Protein AF-A0A519H1L6-F1 (afdb_monomer_lite)

pLDDT: mean 90.18, std 14.16, range [40.38, 98.5]

Secondary structure (DSSP, 8-state):
----------------PPPPHHHHHHHHHHHHHHHHHHH-HHHHHHTT-GGGTT-----SSHHHHHHHHHHHHHHHHHHTTS-GGGS-HHHHHHHHHHHT-

Structure (mmCIF, N/CA/C/O backbone):
data_AF-A0A519H1L6-F1
#
_entry.id   AF-A0A519H1L6-F1
#
loop_
_atom_site.group_PDB
_atom_site.id
_atom_site.type_symbol
_atom_site.label_atom_id
_atom_site.label_alt_id
_atom_site.label_comp_id
_atom_site.label_asym_id
_atom_site.label_entity_id
_atom_site.label_seq_id
_atom_site.pdbx_PDB_ins_code
_atom_site.Cartn_x
_atom_site.Cartn_y
_atom_site.Cartn_z
_atom_site.occupancy
_atom_site.B_iso_or_equiv
_atom_site.auth_seq_id
_atom_site.auth_comp_id
_atom_site.auth_asym_id
_atom_site.auth_atom_id
_atom_site.pdbx_PDB_model_num
ATOM 1 N N . MET A 1 1 ? 33.533 -37.893 43.898 1.00 40.38 1 MET A N 1
ATOM 2 C CA . MET A 1 1 ? 33.715 -37.623 42.453 1.00 40.38 1 MET A CA 1
ATOM 3 C C . MET A 1 1 ? 32.320 -37.570 41.850 1.00 40.38 1 MET A C 1
ATOM 5 O O . MET A 1 1 ? 31.631 -38.571 41.866 1.00 40.38 1 MET A O 1
ATOM 9 N N . ARG A 1 2 ? 31.752 -36.364 41.793 1.00 45.59 2 ARG A N 1
ATOM 10 C CA . ARG A 1 2 ? 31.635 -35.543 40.576 1.00 45.59 2 ARG A CA 1
ATOM 11 C C . ARG A 1 2 ? 30.550 -36.059 39.615 1.00 45.59 2 ARG A C 1
ATOM 13 O O . ARG A 1 2 ? 30.796 -36.995 38.876 1.00 45.59 2 ARG A O 1
ATOM 20 N N . LEU A 1 3 ? 29.444 -35.303 39.627 1.00 47.66 3 LEU A N 1
ATOM 21 C CA . LEU A 1 3 ? 28.599 -34.901 38.495 1.00 47.66 3 LEU A CA 1
ATOM 22 C C . LEU A 1 3 ? 27.808 -35.992 37.756 1.00 47.66 3 LEU A C 1
ATOM 24 O O . LEU A 1 3 ? 28.377 -36.824 37.071 1.00 47.66 3 LEU A O 1
ATOM 28 N N . LEU A 1 4 ? 26.484 -35.836 37.725 1.00 48.47 4 LEU A N 1
ATOM 29 C CA . LEU A 1 4 ? 25.860 -35.154 36.588 1.00 48.47 4 LEU A CA 1
ATOM 30 C C . LEU A 1 4 ? 24.464 -34.655 36.996 1.00 48.47 4 LEU A C 1
ATOM 32 O O . LEU A 1 4 ? 23.545 -35.433 37.228 1.00 48.47 4 LEU A O 1
ATOM 36 N N . ALA A 1 5 ? 24.331 -33.335 37.119 1.00 54.12 5 ALA A N 1
ATOM 37 C CA . ALA A 1 5 ? 23.044 -32.672 37.248 1.00 54.12 5 ALA A CA 1
ATOM 38 C C . ALA A 1 5 ? 22.373 -32.670 35.869 1.00 54.12 5 ALA A C 1
ATOM 40 O O . ALA A 1 5 ? 22.905 -32.094 34.922 1.00 54.12 5 ALA A O 1
ATOM 41 N N . LEU A 1 6 ? 21.224 -33.333 35.754 1.00 53.06 6 LEU A N 1
ATOM 42 C CA . LEU A 1 6 ? 20.394 -33.297 34.557 1.00 53.06 6 LEU A CA 1
ATOM 43 C C . LEU A 1 6 ? 19.542 -32.018 34.616 1.00 53.06 6 LEU A C 1
ATOM 45 O O . LEU A 1 6 ? 18.451 -32.004 35.179 1.00 53.06 6 LEU A O 1
ATOM 49 N N . THR A 1 7 ? 20.064 -30.904 34.104 1.00 58.88 7 THR A N 1
ATOM 50 C CA . THR A 1 7 ? 19.290 -29.667 33.947 1.00 58.88 7 THR A CA 1
ATOM 51 C C . THR A 1 7 ? 18.308 -29.827 32.792 1.00 58.88 7 THR A C 1
ATOM 53 O O . THR A 1 7 ? 18.689 -29.770 31.625 1.00 58.88 7 THR A O 1
ATOM 56 N N . PHE A 1 8 ? 17.037 -30.031 33.128 1.00 57.44 8 PHE A N 1
ATOM 57 C CA . PHE A 1 8 ? 15.916 -29.961 32.197 1.00 57.44 8 PHE A CA 1
ATOM 58 C C . PHE A 1 8 ? 15.697 -28.491 31.809 1.00 57.44 8 PHE A C 1
ATOM 60 O O . PHE A 1 8 ? 15.114 -27.716 32.566 1.00 57.44 8 PHE A O 1
ATOM 67 N N . ALA A 1 9 ? 16.231 -28.075 30.660 1.00 59.75 9 ALA A N 1
ATOM 68 C CA . ALA A 1 9 ? 15.972 -26.753 30.105 1.00 59.75 9 ALA A CA 1
ATOM 69 C C . ALA A 1 9 ? 14.530 -26.710 29.575 1.00 59.75 9 ALA A C 1
ATOM 71 O O . ALA A 1 9 ? 14.241 -27.157 28.467 1.00 59.75 9 ALA A O 1
ATOM 72 N N . LEU A 1 10 ? 13.612 -26.197 30.395 1.00 59.25 10 LEU A N 1
ATOM 73 C CA . LEU A 1 10 ? 12.236 -25.923 30.001 1.00 59.25 10 LEU A CA 1
ATOM 74 C C . LEU A 1 10 ? 12.232 -24.690 29.081 1.00 59.25 10 LEU A C 1
ATOM 76 O O . LEU A 1 10 ? 12.272 -23.553 29.548 1.00 59.25 10 LEU A O 1
ATOM 80 N N . ALA A 1 11 ? 12.222 -24.909 27.766 1.00 67.69 11 ALA A N 1
ATOM 81 C CA . ALA A 1 11 ? 11.977 -23.843 26.803 1.00 67.69 11 ALA A CA 1
ATOM 82 C C . ALA A 1 11 ? 10.517 -23.378 26.948 1.00 67.69 11 ALA A C 1
ATOM 84 O O . ALA A 1 11 ? 9.590 -24.038 26.482 1.00 67.69 11 ALA A O 1
ATOM 85 N N . LEU A 1 12 ? 10.305 -22.256 27.639 1.00 67.12 12 LEU A N 1
ATOM 86 C CA . LEU A 1 12 ? 9.013 -21.577 27.702 1.00 67.12 12 LEU A CA 1
ATOM 87 C C . LEU A 1 12 ? 8.683 -21.034 26.306 1.00 67.12 12 LEU A C 1
ATOM 89 O O . LEU A 1 12 ? 9.179 -19.982 25.906 1.00 67.12 12 LEU A O 1
ATOM 93 N N . ALA A 1 13 ? 7.857 -21.759 25.553 1.00 72.38 13 ALA A N 1
ATOM 94 C CA . ALA A 1 13 ? 7.236 -21.227 24.349 1.00 72.38 13 ALA A CA 1
ATOM 95 C C . ALA A 1 13 ? 6.261 -20.118 24.771 1.00 72.38 13 ALA A C 1
ATOM 97 O O . ALA A 1 13 ? 5.183 -20.393 25.299 1.00 72.38 13 ALA A O 1
ATOM 98 N N . LEU A 1 14 ? 6.661 -18.859 24.593 1.00 75.00 14 LEU A N 1
ATOM 99 C CA . LEU A 1 14 ? 5.761 -17.730 24.800 1.00 75.00 14 LEU A CA 1
ATOM 100 C C . LEU A 1 14 ? 4.633 -17.807 23.759 1.00 75.00 14 LEU A C 1
ATOM 102 O O . LEU A 1 14 ? 4.920 -18.033 22.579 1.00 75.00 14 LEU A O 1
ATOM 106 N N . PRO A 1 15 ? 3.362 -17.631 24.156 1.00 73.38 15 PRO A N 1
ATOM 107 C CA . PRO A 1 15 ? 2.269 -17.605 23.198 1.00 73.38 15 PRO A CA 1
ATOM 108 C C . PRO A 1 15 ? 2.471 -16.419 22.251 1.00 73.38 15 PRO A C 1
ATOM 110 O O . PRO A 1 15 ? 2.563 -15.272 22.693 1.00 73.38 15 PRO A O 1
ATOM 113 N N . VAL A 1 16 ? 2.547 -16.682 20.944 1.00 79.81 16 VAL A N 1
ATOM 114 C CA . VAL A 1 16 ? 2.526 -15.608 19.949 1.00 79.81 16 VAL A CA 1
ATOM 115 C C . VAL A 1 16 ? 1.100 -15.067 19.895 1.00 79.81 16 VAL A C 1
ATOM 117 O O . VAL A 1 16 ? 0.163 -15.763 19.503 1.00 79.81 16 VAL A O 1
ATOM 120 N N . GLN A 1 17 ? 0.906 -13.840 20.370 1.00 83.06 17 GLN A N 1
ATOM 121 C CA . GLN A 1 17 ? -0.396 -13.196 20.278 1.00 83.06 17 GLN A CA 1
ATOM 122 C C . GLN A 1 17 ? -0.686 -12.902 18.804 1.00 83.06 17 GLN A C 1
ATOM 124 O O . GLN A 1 17 ? 0.124 -12.281 18.115 1.00 83.06 17 GLN A O 1
ATOM 129 N N . ALA A 1 18 ? -1.844 -13.348 18.314 1.00 87.81 18 ALA A N 1
ATOM 130 C CA . ALA A 1 18 ? -2.282 -13.010 16.966 1.00 87.81 18 ALA A CA 1
ATOM 131 C C . ALA A 1 18 ? -2.438 -11.487 16.831 1.00 87.81 18 ALA A C 1
ATOM 133 O O . ALA A 1 18 ? -2.983 -10.840 17.731 1.00 87.81 18 ALA A O 1
ATOM 134 N N . ALA A 1 19 ? -1.980 -10.937 15.704 1.00 94.06 19 ALA A N 1
ATOM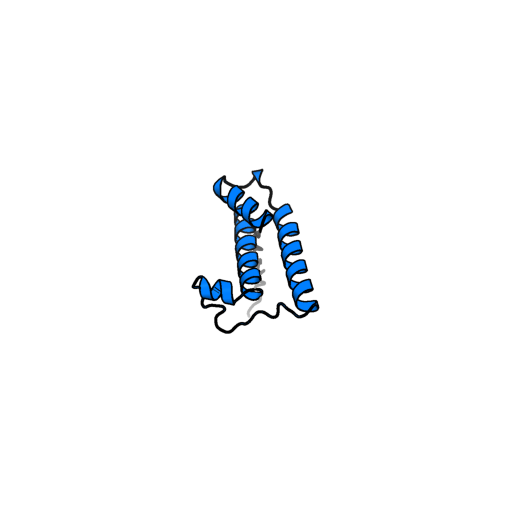 135 C CA . ALA A 1 19 ? -2.079 -9.511 15.413 1.00 94.06 19 ALA A CA 1
ATOM 136 C C . ALA A 1 19 ? -3.543 -9.045 15.397 1.00 94.06 19 ALA A C 1
ATOM 138 O O . ALA A 1 19 ? -4.424 -9.708 14.835 1.00 94.06 19 ALA A O 1
ATOM 139 N N . THR A 1 20 ? -3.801 -7.880 15.988 1.00 96.88 20 THR A N 1
ATOM 140 C CA . THR A 1 20 ? -5.134 -7.267 15.974 1.00 96.88 20 THR A CA 1
ATOM 141 C C . THR A 1 20 ? -5.531 -6.862 14.547 1.00 96.88 20 THR A C 1
ATOM 143 O O . THR A 1 20 ? -4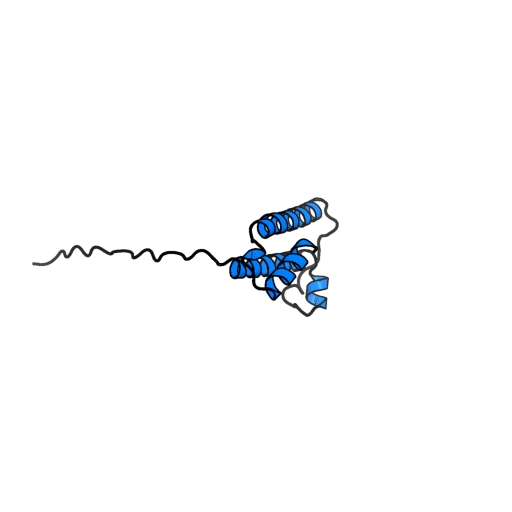.663 -6.682 13.688 1.00 96.88 20 THR A O 1
ATOM 146 N N . PRO A 1 21 ? -6.831 -6.686 14.247 1.00 97.31 21 PRO A N 1
ATOM 147 C CA . PRO A 1 21 ? -7.269 -6.151 12.956 1.00 97.31 21 PRO A CA 1
ATOM 148 C C . PRO A 1 21 ? -6.580 -4.832 12.577 1.00 97.31 21 PRO A C 1
ATOM 150 O O . PRO A 1 21 ? -6.154 -4.694 11.435 1.00 97.31 21 PRO A O 1
ATOM 153 N N . SER A 1 22 ? -6.385 -3.924 13.538 1.00 97.81 22 SER A N 1
ATOM 154 C CA . SER A 1 22 ? -5.665 -2.659 13.343 1.00 97.81 22 SER A CA 1
ATOM 155 C C . SER A 1 22 ? -4.200 -2.865 12.962 1.00 97.81 22 SER A C 1
ATOM 157 O O . SER A 1 22 ? -3.718 -2.257 12.012 1.00 97.81 22 SER A O 1
ATOM 159 N N . GLN A 1 23 ? -3.494 -3.771 13.648 1.00 97.75 23 GLN A N 1
ATOM 160 C CA . GLN A 1 23 ? -2.104 -4.103 13.312 1.00 97.75 23 GLN A CA 1
ATOM 161 C C . GLN A 1 23 ? -1.994 -4.726 11.918 1.00 97.75 23 GLN A C 1
ATOM 163 O O . GLN A 1 23 ? -1.091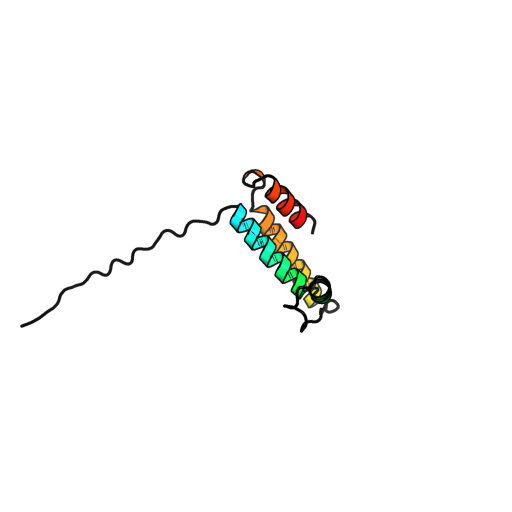 -4.378 11.163 1.00 97.75 23 GLN A O 1
ATOM 168 N N . ARG A 1 24 ? -2.933 -5.610 11.556 1.00 97.94 24 ARG A N 1
ATOM 169 C CA . ARG A 1 24 ? -2.979 -6.213 10.216 1.00 97.94 24 ARG A CA 1
ATOM 170 C C . ARG A 1 24 ? -3.270 -5.178 9.132 1.00 97.94 24 ARG A C 1
ATOM 172 O O . ARG A 1 24 ? -2.632 -5.219 8.088 1.00 97.94 24 ARG A O 1
ATOM 179 N N . LEU A 1 25 ? -4.191 -4.242 9.372 1.00 98.44 25 LEU A N 1
ATOM 180 C CA . LEU A 1 25 ? -4.472 -3.157 8.429 1.00 98.44 25 LEU A CA 1
ATOM 181 C C . LEU A 1 25 ? -3.259 -2.239 8.247 1.00 98.44 25 LEU A C 1
ATOM 183 O O . LEU A 1 25 ? -2.938 -1.886 7.117 1.00 98.44 25 LEU A O 1
ATOM 187 N N . ALA A 1 26 ? -2.592 -1.866 9.342 1.00 98.19 26 ALA A N 1
ATOM 188 C CA . ALA A 1 26 ? -1.410 -1.015 9.298 1.00 98.19 26 ALA A CA 1
ATOM 189 C C . ALA A 1 26 ? -0.267 -1.678 8.514 1.00 98.19 26 ALA A C 1
ATOM 191 O O . ALA A 1 26 ? 0.280 -1.061 7.604 1.00 98.19 26 ALA A O 1
ATOM 192 N N . ASP A 1 27 ? 0.035 -2.949 8.801 1.00 98.25 27 ASP A N 1
ATOM 193 C CA . ASP A 1 27 ? 1.029 -3.722 8.047 1.00 98.25 27 ASP A CA 1
ATOM 194 C C . ASP A 1 27 ? 0.675 -3.808 6.555 1.00 98.25 27 ASP A C 1
ATOM 196 O O . ASP A 1 27 ? 1.518 -3.560 5.689 1.00 98.25 27 ASP A O 1
ATOM 200 N N . LEU A 1 28 ? -0.592 -4.099 6.246 1.00 98.25 28 LEU A N 1
ATOM 201 C CA . LEU A 1 28 ? -1.078 -4.178 4.875 1.00 98.25 28 LEU A CA 1
ATOM 202 C C . LEU A 1 28 ? -0.919 -2.843 4.137 1.00 98.25 28 LEU A C 1
ATOM 204 O O . LEU A 1 28 ? -0.447 -2.833 3.002 1.00 98.25 28 LEU A O 1
ATOM 208 N N . ALA A 1 29 ? -1.264 -1.725 4.780 1.00 98.12 29 ALA A N 1
ATOM 209 C CA . ALA A 1 29 ? -1.105 -0.384 4.225 1.00 98.12 29 ALA A CA 1
ATOM 210 C C . ALA A 1 29 ? 0.370 -0.059 3.945 1.00 98.12 29 ALA A C 1
ATOM 212 O O . ALA A 1 29 ? 0.698 0.439 2.869 1.00 98.12 29 ALA A O 1
ATOM 213 N N . THR A 1 30 ? 1.268 -0.393 4.877 1.00 98.06 30 THR A N 1
ATOM 214 C CA . THR A 1 30 ? 2.715 -0.205 4.710 1.00 98.06 30 THR A CA 1
ATOM 215 C C . THR A 1 30 ? 3.253 -1.019 3.537 1.00 98.06 30 THR A C 1
ATOM 217 O O . THR A 1 30 ? 3.936 -0.470 2.673 1.00 98.06 30 THR A O 1
ATOM 220 N N . ARG A 1 31 ? 2.916 -2.313 3.450 1.00 98.31 31 ARG A N 1
ATOM 221 C CA . ARG A 1 31 ? 3.360 -3.168 2.337 1.00 98.31 31 ARG A CA 1
ATOM 222 C C . ARG A 1 31 ? 2.764 -2.745 1.001 1.00 98.31 31 ARG A C 1
ATOM 224 O O . ARG A 1 31 ? 3.454 -2.823 -0.015 1.00 98.31 31 ARG A O 1
ATOM 231 N N . TYR A 1 32 ? 1.507 -2.308 0.996 1.00 98.06 32 TYR A N 1
ATOM 232 C CA . TYR A 1 32 ? 0.862 -1.759 -0.191 1.00 98.06 32 TYR A CA 1
ATOM 233 C C . TYR A 1 32 ? 1.608 -0.522 -0.693 1.00 98.06 32 TYR A C 1
ATOM 235 O O . TYR A 1 32 ? 1.975 -0.477 -1.867 1.00 98.06 32 TYR A O 1
ATOM 243 N N . TYR A 1 33 ? 1.882 0.436 0.197 1.00 96.94 33 TYR A N 1
ATOM 244 C CA . TYR A 1 33 ? 2.608 1.657 -0.139 1.00 96.94 33 TYR A CA 1
ATOM 245 C C . TYR A 1 33 ? 4.007 1.345 -0.678 1.00 96.94 33 TYR A C 1
ATOM 247 O O . TYR A 1 33 ? 4.340 1.757 -1.783 1.00 96.94 33 TYR A O 1
ATOM 255 N N . ASP A 1 34 ? 4.795 0.526 0.024 1.00 97.38 34 ASP A N 1
ATOM 256 C CA . ASP A 1 34 ? 6.135 0.154 -0.441 1.00 97.38 34 ASP A CA 1
ATOM 257 C C . ASP A 1 34 ? 6.095 -0.562 -1.805 1.00 97.38 34 ASP A C 1
ATOM 259 O O . ASP A 1 34 ? 6.950 -0.327 -2.661 1.00 97.38 34 ASP A O 1
ATOM 263 N N . ALA A 1 35 ? 5.101 -1.424 -2.050 1.00 96.56 35 ALA A N 1
ATOM 264 C CA . ALA A 1 35 ? 4.928 -2.059 -3.353 1.00 96.56 35 ALA A CA 1
ATOM 265 C C . ALA A 1 35 ? 4.548 -1.042 -4.439 1.00 96.56 35 ALA A C 1
ATOM 267 O O . ALA A 1 35 ? 5.114 -1.081 -5.532 1.00 96.56 35 ALA A O 1
ATOM 268 N N . GLN A 1 36 ? 3.616 -0.129 -4.152 1.00 96.12 36 GLN A N 1
ATOM 269 C CA . GLN A 1 36 ? 3.216 0.940 -5.064 1.00 96.12 36 GLN A CA 1
ATOM 270 C C . GLN A 1 36 ? 4.415 1.818 -5.434 1.00 96.12 36 GLN A C 1
ATOM 272 O O . GLN A 1 36 ? 4.663 1.996 -6.624 1.00 96.12 36 GLN A O 1
ATOM 277 N N . SER A 1 37 ? 5.206 2.256 -4.455 1.00 97.06 37 SER A N 1
ATOM 278 C CA . SER A 1 37 ? 6.409 3.063 -4.671 1.00 97.06 37 SER A CA 1
ATOM 279 C C . SER A 1 37 ? 7.466 2.342 -5.509 1.00 97.06 37 SER A C 1
ATOM 281 O O . SER A 1 37 ? 8.146 2.964 -6.310 1.00 97.06 37 SER A O 1
ATOM 283 N N . ARG A 1 38 ? 7.576 1.009 -5.431 1.00 95.56 38 ARG A N 1
ATOM 284 C CA . ARG A 1 38 ? 8.461 0.242 -6.335 1.00 95.56 38 ARG A CA 1
ATOM 285 C C . ARG A 1 38 ? 7.926 0.129 -7.759 1.00 95.56 38 ARG A C 1
ATOM 287 O O . ARG A 1 38 ? 8.707 -0.028 -8.695 1.00 95.56 38 ARG A O 1
ATOM 294 N N . PHE A 1 39 ? 6.607 0.151 -7.939 1.00 95.44 39 PHE A N 1
ATOM 295 C CA . PHE A 1 39 ? 5.996 0.185 -9.269 1.00 95.44 39 PHE A CA 1
ATOM 296 C C . PHE A 1 39 ? 5.984 1.590 -9.876 1.00 95.44 39 PHE A C 1
ATOM 298 O O . PHE A 1 39 ? 5.910 1.705 -11.101 1.00 95.44 39 PHE A O 1
ATOM 305 N N . ASP A 1 40 ? 6.046 2.624 -9.039 1.00 95.12 40 ASP A N 1
ATOM 306 C CA . ASP A 1 40 ? 6.021 4.032 -9.422 1.00 95.12 40 ASP A CA 1
ATOM 307 C C . ASP A 1 40 ? 6.970 4.889 -8.549 1.00 95.12 40 ASP A C 1
ATOM 309 O O . ASP A 1 40 ? 6.527 5.701 -7.730 1.00 95.12 40 ASP A O 1
ATOM 313 N N . PRO A 1 41 ? 8.295 4.700 -8.695 1.00 96.81 41 PRO A N 1
ATOM 314 C CA . PRO A 1 41 ? 9.294 5.347 -7.846 1.00 96.81 41 PRO A CA 1
ATOM 315 C C . PRO A 1 41 ? 9.357 6.861 -8.053 1.00 96.81 41 PRO A C 1
ATOM 317 O O . PRO A 1 41 ? 9.624 7.588 -7.103 1.00 96.81 41 PRO A O 1
ATOM 320 N N . LEU A 1 42 ? 9.033 7.363 -9.251 1.00 96.06 42 LEU A N 1
ATOM 321 C CA . LEU A 1 42 ? 9.031 8.805 -9.515 1.00 96.06 42 LEU A CA 1
ATOM 322 C C . LEU A 1 42 ? 7.946 9.534 -8.712 1.00 96.06 42 LEU A C 1
ATOM 324 O O . LEU A 1 42 ? 8.188 10.642 -8.236 1.00 96.06 42 LEU A O 1
ATOM 328 N N . THR A 1 43 ? 6.779 8.913 -8.519 1.00 95.88 43 THR A N 1
ATOM 329 C CA . THR A 1 43 ? 5.731 9.457 -7.642 1.00 95.88 43 THR A CA 1
ATOM 330 C C . THR A 1 43 ? 6.182 9.473 -6.176 1.00 95.88 43 THR A C 1
ATOM 332 O O . THR A 1 43 ? 5.929 10.454 -5.473 1.00 95.88 43 THR A O 1
ATOM 335 N N . ALA A 1 44 ? 6.897 8.438 -5.718 1.00 97.25 44 ALA A N 1
ATOM 336 C CA . ALA A 1 44 ? 7.447 8.379 -4.360 1.00 97.25 44 ALA A CA 1
ATOM 337 C C . ALA A 1 44 ? 8.512 9.468 -4.125 1.00 97.25 44 ALA A C 1
ATOM 339 O O . ALA A 1 44 ? 8.373 10.264 -3.194 1.00 97.25 44 ALA A O 1
ATOM 340 N N . THR A 1 45 ? 9.498 9.588 -5.021 1.00 96.75 45 THR A N 1
ATOM 341 C CA . THR A 1 45 ? 10.507 10.662 -5.002 1.00 96.75 45 THR A CA 1
ATOM 342 C C . THR A 1 45 ? 9.854 12.044 -5.065 1.00 96.75 45 THR A C 1
ATOM 344 O O . THR A 1 45 ? 10.180 12.925 -4.273 1.00 96.75 45 THR A O 1
ATOM 347 N N . GLY A 1 46 ? 8.872 12.239 -5.952 1.00 96.81 46 GLY A N 1
ATOM 348 C CA . GLY A 1 46 ? 8.129 13.498 -6.065 1.00 96.81 46 GLY A CA 1
ATOM 349 C C . GLY A 1 46 ? 7.347 13.870 -4.799 1.00 96.81 46 GLY A C 1
ATOM 350 O O . GLY A 1 46 ? 7.118 15.051 -4.545 1.00 96.81 46 GLY A O 1
ATOM 351 N N . SER A 1 47 ? 6.990 12.877 -3.982 1.00 96.12 47 SER A N 1
ATOM 352 C CA . SER A 1 47 ? 6.336 13.055 -2.678 1.00 96.12 47 SER A CA 1
ATOM 353 C C . SER A 1 47 ? 7.330 13.233 -1.518 1.00 96.12 47 SER A C 1
ATOM 355 O O . SER A 1 47 ? 6.905 13.421 -0.379 1.00 96.12 47 SER A O 1
ATOM 357 N N . GLY A 1 48 ? 8.642 13.194 -1.788 1.00 97.25 48 GLY A N 1
ATOM 358 C CA . GLY A 1 48 ? 9.717 13.345 -0.801 1.00 97.25 48 GLY A CA 1
ATOM 359 C C . GLY A 1 48 ? 10.210 12.039 -0.168 1.00 97.25 48 GLY A C 1
ATOM 360 O O . GLY A 1 48 ? 10.953 12.081 0.814 1.00 97.25 48 GLY A O 1
ATOM 361 N N . ASP A 1 49 ? 9.807 10.878 -0.691 1.00 97.56 49 ASP A N 1
ATOM 362 C CA . ASP A 1 49 ? 10.283 9.577 -0.219 1.00 97.56 49 ASP A CA 1
ATOM 363 C C . ASP A 1 49 ? 11.544 9.144 -0.977 1.00 97.56 49 ASP A C 1
ATOM 365 O O . ASP A 1 49 ? 11.503 8.370 -1.936 1.00 97.56 49 ASP A O 1
ATOM 369 N N . ASN A 1 50 ? 12.689 9.628 -0.498 1.00 96.75 50 ASN A N 1
ATOM 370 C CA . ASN A 1 50 ? 13.990 9.427 -1.142 1.00 96.75 50 ASN A CA 1
ATOM 371 C C . ASN A 1 50 ? 14.496 7.969 -1.102 1.00 96.75 50 ASN A C 1
ATOM 373 O O . ASN A 1 50 ? 15.565 7.664 -1.630 1.00 96.75 50 ASN A O 1
ATOM 377 N N . ARG A 1 51 ? 13.753 7.034 -0.483 1.00 97.31 51 ARG A N 1
ATOM 378 C CA . ARG A 1 51 ? 14.093 5.597 -0.478 1.00 97.31 51 ARG A CA 1
ATOM 379 C C . ARG A 1 51 ? 14.059 4.972 -1.882 1.00 97.31 51 ARG A C 1
ATOM 381 O O . ARG A 1 51 ? 14.509 3.837 -2.034 1.00 97.31 51 ARG A O 1
ATOM 388 N N . PHE A 1 52 ? 13.498 5.672 -2.871 1.00 97.56 52 PHE A N 1
ATOM 389 C CA . PHE A 1 52 ? 13.293 5.187 -4.239 1.00 97.56 52 PHE A CA 1
ATOM 390 C C . PHE A 1 52 ? 14.022 6.012 -5.316 1.00 97.56 52 PHE A C 1
ATOM 392 O O . PHE A 1 52 ? 13.833 5.742 -6.499 1.00 97.56 52 PHE A O 1
ATOM 399 N N . ASP A 1 53 ? 14.878 6.970 -4.935 1.00 97.31 53 ASP A N 1
ATOM 400 C CA . ASP A 1 53 ? 15.559 7.895 -5.867 1.00 97.31 53 ASP A CA 1
ATOM 401 C C . ASP A 1 53 ? 16.477 7.199 -6.882 1.00 97.31 53 ASP A C 1
ATOM 403 O O . ASP A 1 53 ? 16.796 7.748 -7.936 1.00 97.31 53 ASP A O 1
ATOM 407 N N . ASP A 1 54 ? 16.910 5.979 -6.571 1.00 96.69 54 ASP A N 1
ATOM 408 C CA . ASP A 1 54 ? 17.769 5.153 -7.413 1.00 96.69 54 ASP A CA 1
ATOM 409 C C . ASP A 1 54 ? 16.991 4.232 -8.372 1.00 96.69 54 ASP A C 1
ATOM 411 O O . ASP A 1 54 ? 17.592 3.420 -9.080 1.00 96.69 54 ASP A O 1
ATOM 415 N N . GLN A 1 55 ? 15.658 4.336 -8.410 1.00 95.44 55 GLN A N 1
ATOM 416 C CA . GLN A 1 55 ? 14.783 3.417 -9.135 1.00 95.44 55 GLN A CA 1
ATOM 417 C C . GLN A 1 55 ? 14.018 4.087 -10.280 1.00 95.44 55 GLN A C 1
ATOM 419 O O . GLN A 1 55 ? 13.594 5.237 -10.220 1.00 95.44 55 GLN A O 1
ATOM 424 N N . LEU A 1 56 ? 13.769 3.302 -11.332 1.00 93.12 56 LEU A N 1
ATOM 425 C CA . LEU A 1 56 ? 12.894 3.660 -12.447 1.00 93.12 56 LEU A CA 1
ATOM 426 C C . LEU A 1 56 ? 11.849 2.566 -12.670 1.00 93.12 56 LEU A C 1
ATOM 428 O O . LEU A 1 56 ? 12.145 1.372 -12.582 1.00 93.12 56 LEU A O 1
ATOM 432 N N . ALA A 1 57 ? 10.621 2.973 -12.997 1.00 89.00 57 ALA A N 1
ATOM 433 C CA . ALA A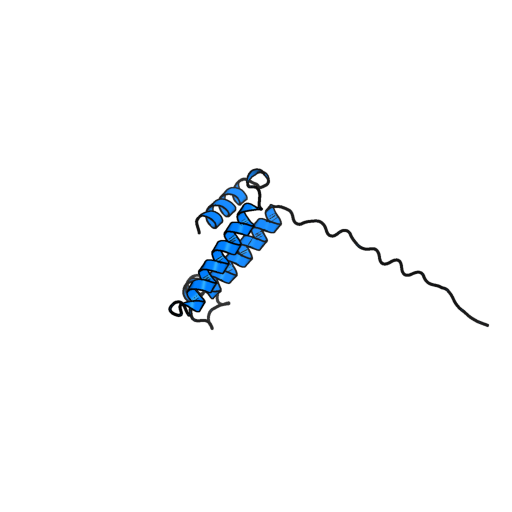 1 57 ? 9.544 2.038 -13.301 1.00 89.00 57 ALA A CA 1
ATOM 434 C C . ALA A 1 57 ? 9.803 1.285 -14.616 1.00 89.00 57 ALA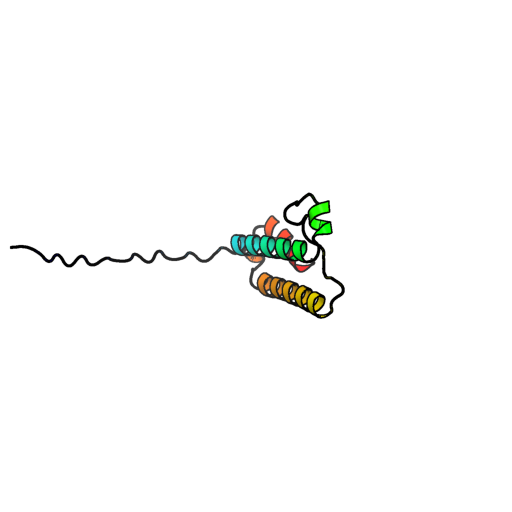 A C 1
ATOM 436 O O . ALA A 1 57 ? 10.026 1.889 -15.665 1.00 89.00 57 ALA A O 1
ATOM 437 N N . LEU A 1 58 ? 9.628 -0.039 -14.600 1.00 86.75 58 LEU A N 1
ATOM 438 C CA . LEU A 1 58 ? 9.550 -0.871 -15.807 1.00 86.75 58 LEU A CA 1
ATOM 439 C C . LEU A 1 58 ? 8.087 -1.158 -16.184 1.00 86.75 58 LEU A C 1
ATOM 441 O O . LEU A 1 58 ? 7.644 -2.301 -16.233 1.00 86.75 58 LEU A O 1
ATOM 445 N N . ALA A 1 59 ? 7.308 -0.110 -16.456 1.00 83.44 59 ALA A N 1
ATOM 446 C CA . ALA A 1 59 ? 5.856 -0.227 -16.649 1.00 83.44 59 ALA A CA 1
ATOM 447 C C . ALA A 1 59 ? 5.419 -0.801 -18.019 1.00 83.44 59 ALA A C 1
ATOM 449 O O . ALA A 1 59 ? 4.267 -1.211 -18.189 1.00 83.44 59 ALA A O 1
ATOM 450 N N . LEU A 1 60 ? 6.311 -0.839 -19.017 1.00 87.38 60 LEU A N 1
ATOM 451 C CA . LEU A 1 60 ? 5.961 -1.226 -20.394 1.00 87.38 60 LEU A CA 1
ATOM 452 C C . LEU A 1 60 ? 6.115 -2.726 -20.683 1.00 87.38 60 LEU A C 1
ATOM 454 O O . LEU A 1 60 ? 5.469 -3.242 -21.599 1.00 87.38 60 LEU A O 1
ATOM 458 N N . ALA A 1 61 ? 6.913 -3.448 -19.896 1.00 93.19 61 ALA A N 1
ATOM 459 C CA . ALA A 1 61 ? 7.080 -4.886 -20.068 1.00 93.19 61 ALA A CA 1
ATOM 460 C C . ALA A 1 61 ? 5.787 -5.628 -19.655 1.00 93.19 61 ALA A C 1
ATOM 462 O O . ALA A 1 61 ? 5.296 -5.420 -18.542 1.00 93.19 61 ALA A O 1
ATOM 463 N N . PRO A 1 62 ? 5.214 -6.511 -20.500 1.00 95.06 62 PRO A N 1
ATOM 464 C CA . PRO A 1 62 ? 3.975 -7.221 -20.167 1.00 95.06 62 PRO A CA 1
ATOM 465 C C . PRO A 1 62 ? 4.046 -8.017 -18.858 1.00 95.06 62 PRO A C 1
ATOM 467 O O . PRO A 1 62 ? 3.092 -8.000 -18.080 1.00 95.06 62 PRO A O 1
ATOM 470 N N . ALA A 1 63 ? 5.185 -8.664 -18.592 1.00 95.38 63 ALA A N 1
ATOM 471 C CA . ALA A 1 63 ? 5.411 -9.417 -17.360 1.00 95.38 63 ALA A CA 1
ATOM 472 C C . ALA A 1 63 ? 5.374 -8.515 -16.113 1.00 95.38 63 ALA A C 1
ATOM 474 O O . ALA A 1 63 ? 4.745 -8.868 -15.117 1.00 95.38 63 ALA A O 1
ATOM 475 N N . GLU A 1 64 ? 5.957 -7.318 -16.189 1.00 94.12 64 GLU A N 1
ATOM 476 C CA . GLU A 1 64 ? 5.951 -6.357 -15.082 1.00 94.12 64 GLU A CA 1
ATOM 477 C C . GLU A 1 64 ? 4.551 -5.802 -14.808 1.00 94.12 64 GLU A C 1
ATOM 479 O O . GLU A 1 64 ? 4.133 -5.716 -13.651 1.00 94.12 64 GLU A O 1
ATOM 484 N N . ARG A 1 65 ? 3.762 -5.522 -15.856 1.00 93.56 65 ARG A N 1
ATOM 485 C CA . ARG A 1 65 ? 2.346 -5.156 -15.679 1.00 93.56 65 ARG A CA 1
ATOM 486 C C . ARG A 1 65 ? 1.552 -6.273 -15.010 1.00 93.56 65 ARG A C 1
ATOM 488 O O . ARG A 1 65 ? 0.772 -6.013 -14.095 1.00 93.56 65 ARG A O 1
ATOM 495 N N . ALA A 1 66 ? 1.755 -7.517 -15.442 1.00 95.88 66 ALA A N 1
ATOM 496 C CA . ALA A 1 66 ? 1.093 -8.669 -14.838 1.00 95.88 66 ALA A CA 1
ATOM 497 C C . ALA A 1 66 ? 1.473 -8.826 -13.356 1.00 95.88 66 ALA A C 1
ATOM 499 O O . ALA A 1 66 ? 0.588 -9.056 -12.529 1.00 95.88 66 ALA A O 1
ATOM 500 N N . ARG A 1 67 ? 2.754 -8.624 -13.012 1.00 95.62 67 ARG A N 1
ATOM 501 C CA . ARG A 1 67 ? 3.259 -8.629 -11.631 1.00 95.62 67 ARG A CA 1
ATOM 502 C C . ARG A 1 67 ? 2.588 -7.556 -10.776 1.00 95.62 67 ARG A C 1
ATOM 504 O O . ARG A 1 67 ? 2.106 -7.876 -9.691 1.00 95.62 67 ARG A O 1
ATOM 511 N N . ARG A 1 68 ? 2.485 -6.319 -11.277 1.00 95.62 68 ARG A N 1
ATOM 512 C CA . ARG A 1 68 ? 1.794 -5.214 -10.590 1.00 95.62 68 ARG A CA 1
ATOM 513 C C . ARG A 1 68 ? 0.338 -5.554 -10.285 1.00 95.62 68 ARG A C 1
ATOM 515 O O . ARG A 1 68 ? -0.085 -5.487 -9.134 1.00 95.62 68 ARG A O 1
ATOM 522 N N . PHE A 1 69 ? -0.417 -5.995 -11.289 1.00 95.50 69 PHE A N 1
ATOM 523 C CA . PHE A 1 69 ? -1.822 -6.352 -11.083 1.00 95.50 69 PHE A CA 1
ATOM 524 C C . PHE A 1 69 ? -2.004 -7.558 -10.157 1.00 95.50 69 PHE A C 1
ATOM 526 O O . PHE A 1 69 ? -2.962 -7.600 -9.387 1.00 95.50 69 PHE A O 1
ATOM 533 N N . ALA A 1 70 ? -1.109 -8.545 -10.221 1.00 97.50 70 ALA A N 1
ATOM 534 C CA . ALA A 1 70 ? -1.140 -9.680 -9.306 1.00 97.50 70 ALA A CA 1
ATOM 535 C C . ALA A 1 70 ? -0.902 -9.241 -7.853 1.00 97.50 70 ALA A C 1
ATOM 537 O O . ALA A 1 70 ? -1.640 -9.682 -6.974 1.00 97.50 70 ALA A O 1
ATOM 538 N N . ALA A 1 71 ? 0.057 -8.339 -7.615 1.00 97.19 71 ALA A N 1
ATOM 539 C CA . ALA A 1 71 ? 0.318 -7.781 -6.291 1.00 97.19 71 ALA A CA 1
ATOM 540 C C . ALA A 1 71 ? -0.911 -7.040 -5.736 1.00 97.19 71 ALA A C 1
ATOM 542 O O . ALA A 1 71 ? -1.363 -7.355 -4.638 1.00 97.19 71 ALA A O 1
ATOM 543 N N . TYR A 1 72 ? -1.517 -6.138 -6.516 1.00 97.06 72 TYR A N 1
ATOM 544 C CA . TYR A 1 72 ? -2.702 -5.383 -6.081 1.00 97.06 72 TYR A CA 1
ATOM 545 C C . TYR A 1 72 ? -3.913 -6.273 -5.796 1.00 97.06 72 TYR A C 1
ATOM 547 O O . TYR A 1 72 ? -4.548 -6.134 -4.753 1.00 97.06 72 TYR A O 1
ATOM 555 N N . ARG A 1 73 ? -4.187 -7.270 -6.647 1.00 98.00 73 ARG A N 1
ATOM 556 C CA . ARG A 1 73 ? -5.229 -8.270 -6.351 1.00 98.00 73 ARG A CA 1
ATOM 557 C C . ARG A 1 73 ? -4.933 -9.059 -5.075 1.00 98.00 73 ARG A C 1
ATOM 559 O O . ARG A 1 73 ? -5.863 -9.409 -4.352 1.00 98.00 73 ARG A O 1
ATOM 566 N N . GLY A 1 74 ? -3.660 -9.345 -4.804 1.00 98.38 74 GLY A N 1
ATOM 567 C CA . GLY A 1 74 ? -3.219 -9.974 -3.561 1.00 98.38 74 GLY A CA 1
ATOM 568 C C . GLY A 1 74 ? -3.561 -9.126 -2.338 1.00 98.38 74 GLY A C 1
ATOM 569 O O . GLY A 1 74 ? -4.177 -9.638 -1.405 1.00 98.38 74 GLY A O 1
ATOM 570 N N . PHE A 1 75 ? -3.249 -7.829 -2.381 1.00 98.44 75 PHE A N 1
ATOM 571 C CA . PHE A 1 75 ? -3.576 -6.900 -1.299 1.00 98.44 75 PHE A CA 1
ATOM 572 C C . PHE A 1 75 ? -5.083 -6.776 -1.067 1.00 98.44 75 PHE A C 1
ATOM 574 O O . PHE A 1 75 ? -5.514 -6.862 0.077 1.00 98.44 75 PHE A O 1
ATOM 581 N N . LEU A 1 76 ? -5.901 -6.677 -2.121 1.00 98.31 76 LEU A N 1
ATOM 582 C CA . LEU A 1 76 ? -7.365 -6.638 -1.979 1.00 98.31 76 LEU A CA 1
ATOM 583 C C . LEU A 1 76 ? -7.926 -7.931 -1.373 1.00 98.31 76 LEU A C 1
ATOM 585 O O . LEU A 1 76 ? -8.806 -7.894 -0.511 1.00 98.31 76 LEU A O 1
ATOM 589 N N . LYS A 1 77 ? -7.389 -9.090 -1.775 1.00 98.50 77 LYS A N 1
ATOM 590 C CA . LYS A 1 77 ? -7.770 -10.380 -1.186 1.00 98.50 77 LYS A CA 1
ATOM 591 C C . LYS A 1 77 ? -7.429 -10.438 0.303 1.00 98.50 77 LYS A C 1
ATOM 593 O O . LYS A 1 77 ? -8.211 -10.976 1.081 1.00 98.50 77 LYS A O 1
ATOM 598 N N . GLU A 1 78 ? -6.279 -9.902 0.701 1.00 98.25 78 GLU A N 1
ATOM 599 C CA . GLU A 1 78 ? -5.874 -9.832 2.104 1.00 98.25 78 GLU A CA 1
ATOM 600 C C . GLU A 1 78 ? -6.734 -8.832 2.895 1.00 98.25 78 GLU A C 1
ATOM 602 O O . GLU A 1 78 ? -7.228 -9.170 3.974 1.00 98.25 78 GLU A O 1
ATOM 607 N N . LEU A 1 79 ? -7.001 -7.651 2.327 1.00 98.25 79 LEU A N 1
ATOM 608 C CA . LEU A 1 79 ? -7.855 -6.604 2.899 1.00 98.25 79 LEU A CA 1
ATOM 609 C C . LEU A 1 79 ? -9.265 -7.120 3.215 1.00 98.25 79 LEU A C 1
ATOM 611 O O . LEU A 1 79 ? -9.833 -6.786 4.256 1.00 98.25 79 LEU A O 1
ATOM 615 N N . ALA A 1 80 ? -9.813 -7.990 2.361 1.00 97.88 80 ALA A N 1
ATOM 616 C CA . ALA A 1 80 ? -11.109 -8.630 2.578 1.00 97.88 80 ALA A CA 1
ATOM 617 C C . ALA A 1 80 ? -11.161 -9.486 3.862 1.00 97.88 80 ALA A C 1
ATOM 619 O O . ALA A 1 80 ? -12.240 -9.721 4.403 1.00 97.88 80 ALA A O 1
ATOM 620 N N . THR A 1 81 ? -10.010 -9.919 4.390 1.00 97.50 81 THR A N 1
ATOM 621 C CA . THR A 1 81 ? -9.912 -10.678 5.653 1.00 97.50 81 THR A CA 1
ATOM 622 C C . THR A 1 81 ? -9.819 -9.792 6.902 1.00 97.50 81 THR A C 1
ATOM 624 O O . THR A 1 81 ? -9.792 -10.304 8.029 1.00 97.50 81 THR A O 1
ATOM 627 N N . VAL A 1 82 ? -9.754 -8.467 6.724 1.00 97.44 82 VAL A N 1
ATOM 628 C CA . VAL A 1 82 ? -9.761 -7.475 7.802 1.00 97.44 82 VAL A CA 1
ATOM 629 C C . VAL A 1 82 ? -11.194 -6.948 7.971 1.00 97.44 82 VAL A C 1
ATOM 631 O O . VAL A 1 82 ? -11.657 -6.143 7.153 1.00 97.44 82 VAL A O 1
ATOM 634 N N . PRO A 1 83 ? -11.934 -7.395 9.006 1.00 95.06 83 PRO A N 1
ATOM 635 C CA . PRO A 1 83 ? -13.335 -7.026 9.175 1.00 95.06 83 PRO A CA 1
ATOM 636 C C . PRO A 1 83 ? -13.467 -5.556 9.583 1.00 95.06 83 PRO A C 1
ATOM 638 O O . PRO A 1 83 ? -12.990 -5.155 10.644 1.00 95.06 83 PRO A O 1
ATOM 641 N N . ALA A 1 84 ? -14.173 -4.761 8.773 1.00 95.75 84 ALA A N 1
ATOM 642 C CA . ALA A 1 84 ? -14.368 -3.329 9.019 1.00 95.75 84 ALA A CA 1
ATOM 643 C C . ALA A 1 84 ? -15.061 -3.027 10.360 1.00 95.75 84 ALA A C 1
ATOM 645 O O . ALA A 1 84 ? -14.794 -2.005 10.985 1.00 95.75 84 ALA A O 1
ATOM 646 N N . THR A 1 85 ? -15.925 -3.928 10.833 1.00 96.38 85 THR A N 1
ATOM 647 C CA . THR A 1 85 ? -16.627 -3.804 12.120 1.00 96.38 85 THR A CA 1
ATOM 648 C C . THR A 1 85 ? -15.704 -3.921 13.331 1.00 96.38 85 THR A C 1
ATOM 650 O O . THR A 1 85 ? -16.059 -3.443 14.403 1.00 96.38 85 THR A O 1
ATOM 653 N N . ALA A 1 86 ? -14.519 -4.519 13.170 1.00 96.06 86 ALA A N 1
ATOM 654 C CA . ALA A 1 86 ? -13.512 -4.624 14.222 1.00 96.06 86 ALA A CA 1
ATOM 655 C C . ALA A 1 86 ? -12.505 -3.459 14.207 1.00 96.06 86 ALA A C 1
ATOM 657 O O . ALA A 1 86 ? -11.538 -3.490 14.966 1.00 96.06 86 ALA A O 1
ATOM 658 N N . LEU A 1 87 ? -12.709 -2.461 13.337 1.00 98.06 87 LEU A N 1
ATOM 659 C CA . LEU A 1 87 ? -11.838 -1.299 13.197 1.00 98.06 87 LEU A CA 1
ATOM 660 C C . LEU A 1 87 ? -12.467 -0.036 13.821 1.00 98.06 87 LEU A C 1
ATOM 662 O O . LEU A 1 87 ? -13.667 0.230 13.636 1.00 98.06 87 LEU A O 1
ATOM 666 N N . PRO A 1 88 ? -11.657 0.805 14.491 1.00 97.56 88 PRO A N 1
ATOM 667 C CA . PRO A 1 88 ? -12.020 2.177 14.833 1.00 97.56 88 PRO A CA 1
ATOM 668 C C . PRO A 1 88 ? -12.452 2.995 13.609 1.00 97.56 88 PRO A C 1
ATOM 670 O O . PRO A 1 88 ? -12.106 2.684 12.472 1.00 97.56 88 PRO A O 1
ATOM 673 N N . ALA A 1 89 ? -13.183 4.090 13.835 1.00 95.81 89 ALA A N 1
ATOM 674 C CA . ALA A 1 89 ? -13.758 4.889 12.749 1.00 95.81 89 ALA A CA 1
ATOM 675 C C . ALA A 1 89 ? -12.732 5.412 11.734 1.00 95.81 89 ALA A C 1
ATOM 677 O O . ALA A 1 89 ? -12.969 5.293 10.535 1.00 95.81 89 ALA A O 1
ATOM 678 N N . GLY A 1 90 ? -11.589 5.926 12.199 1.00 95.19 90 GLY A N 1
ATOM 679 C CA . GLY A 1 90 ? -10.526 6.399 11.307 1.00 95.19 90 GLY A CA 1
ATOM 680 C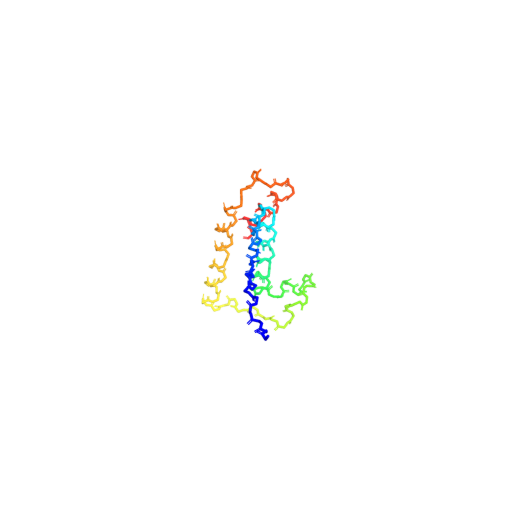 C . GLY A 1 90 ? -9.915 5.281 10.459 1.00 95.19 90 GLY A C 1
ATOM 681 O O . GLY A 1 90 ? -9.665 5.464 9.275 1.00 95.19 90 GLY A O 1
ATOM 682 N N . GLU A 1 91 ? -9.754 4.087 11.027 1.00 97.94 91 GLU A N 1
ATOM 683 C CA . GLU A 1 91 ? -9.185 2.938 10.315 1.00 97.94 91 GLU A CA 1
ATOM 684 C C . GLU A 1 91 ? -10.151 2.343 9.286 1.00 97.94 91 GLU A C 1
ATOM 686 O O . GLU A 1 91 ? -9.711 1.795 8.278 1.00 97.94 91 GLU A O 1
ATOM 691 N N . ARG A 1 92 ? -11.468 2.491 9.485 1.00 97.75 92 ARG A N 1
ATOM 692 C CA . ARG A 1 92 ? -12.449 2.127 8.452 1.00 97.75 92 ARG A CA 1
ATOM 693 C C . ARG A 1 92 ? -12.278 2.968 7.191 1.00 97.75 92 ARG A C 1
ATOM 695 O O . ARG A 1 92 ? -12.347 2.403 6.106 1.00 97.75 92 ARG A O 1
ATOM 702 N N . LEU A 1 93 ? -11.990 4.264 7.336 1.00 96.19 93 LEU A N 1
ATOM 703 C CA . LEU A 1 93 ? -11.690 5.137 6.199 1.00 96.19 93 LEU A CA 1
ATOM 704 C C . LEU A 1 93 ? -10.388 4.716 5.504 1.00 96.19 93 LEU A C 1
ATOM 706 O O . LEU A 1 93 ? -10.361 4.608 4.285 1.00 96.19 93 LEU A O 1
ATOM 710 N N . THR A 1 94 ? -9.328 4.408 6.258 1.00 95.44 94 THR A N 1
ATOM 711 C CA . THR A 1 94 ? -8.078 3.880 5.678 1.00 95.44 94 THR A CA 1
ATOM 712 C C . THR A 1 94 ? -8.318 2.583 4.906 1.00 95.44 94 THR A C 1
ATOM 714 O O . THR A 1 94 ? -7.811 2.415 3.798 1.00 95.44 94 THR A O 1
ATOM 717 N N . ARG A 1 95 ? -9.116 1.665 5.467 1.00 98.00 95 ARG A N 1
ATOM 718 C CA . ARG A 1 95 ? -9.500 0.414 4.804 1.00 98.00 95 ARG A CA 1
ATOM 719 C C . ARG A 1 95 ? -10.271 0.686 3.509 1.00 98.00 95 ARG A C 1
ATOM 721 O O . ARG A 1 95 ? -9.979 0.055 2.502 1.00 98.00 95 ARG A O 1
ATOM 728 N N . GLU A 1 96 ? -11.232 1.605 3.534 1.00 97.19 96 GLU A N 1
ATOM 729 C CA . GLU A 1 96 ? -12.017 1.995 2.356 1.00 97.19 96 GLU A CA 1
ATOM 730 C C . GLU A 1 96 ? -11.147 2.644 1.274 1.00 97.19 96 GLU A C 1
ATOM 732 O O . GLU A 1 96 ? -11.293 2.319 0.098 1.00 97.19 96 GLU A O 1
ATOM 737 N N . LEU A 1 97 ? -10.195 3.500 1.655 1.00 95.81 97 LEU A N 1
ATOM 738 C CA . LEU A 1 97 ? -9.246 4.087 0.714 1.00 95.81 97 LEU A CA 1
ATOM 739 C C . LEU A 1 97 ? -8.421 2.996 0.022 1.00 95.81 97 LEU A C 1
ATOM 741 O O . LEU A 1 97 ? -8.350 2.984 -1.202 1.00 95.81 97 LEU A O 1
ATOM 745 N N . LEU A 1 98 ? -7.865 2.046 0.785 1.00 96.69 98 LEU A N 1
ATOM 746 C CA . LEU A 1 98 ? -7.105 0.914 0.237 1.00 96.69 98 LEU A CA 1
ATOM 747 C C . LEU A 1 98 ? -7.942 0.016 -0.684 1.00 96.69 98 LEU A C 1
ATOM 749 O O . LEU A 1 98 ? -7.408 -0.543 -1.636 1.00 96.69 98 LEU A O 1
ATOM 753 N N . GLU A 1 99 ? -9.239 -0.132 -0.415 1.00 97.19 99 GLU A N 1
ATOM 754 C CA . GLU A 1 99 ? -10.155 -0.918 -1.252 1.00 97.19 99 GLU A CA 1
ATOM 755 C C . GLU A 1 99 ? -10.416 -0.261 -2.618 1.00 97.19 99 GLU A C 1
ATOM 757 O O . GLU A 1 99 ? -10.688 -0.964 -3.590 1.00 97.19 99 GLU A O 1
ATOM 762 N N . ASN A 1 100 ? -10.286 1.067 -2.700 1.00 94.88 100 ASN A N 1
ATOM 763 C CA . ASN A 1 100 ? -10.524 1.871 -3.904 1.00 94.88 100 ASN A CA 1
ATOM 764 C C . ASN A 1 100 ? -9.234 2.445 -4.529 1.00 94.88 100 ASN A C 1
ATOM 766 O O . ASN A 1 100 ? -9.315 3.341 -5.372 1.00 94.88 100 ASN A O 1
ATOM 770 N N . SER A 1 101 ? -8.063 1.973 -4.090 1.00 84.94 101 SER A N 1
ATOM 771 C CA . SER A 1 101 ? -6.745 2.427 -4.567 1.00 84.94 101 SER A CA 1
ATOM 772 C C . SER A 1 101 ? -6.261 1.712 -5.830 1.00 84.94 101 SER A C 1
ATOM 774 O O . SER A 1 101 ? -6.693 0.566 -6.092 1.00 84.94 101 SER A O 1
#

Foldseek 3Di:
DDDDDPDPPPPPPDDDDDDALLRLLVVLLVVVVVLVCQQPVVVCVVVVNCPSVVHDHPCPDPVSVVVSVVVLVVSLVSLVVRDLVSDDPVSNVSSVVSNVD

Radius of gyration: 21.76 Å; chains: 1; bounding box: 50×51×63 Å

Sequence (101 aa):
MRLLALTFALALALPVQAATPSQRLADLATRYYDAQSRFDPLTATGSGDNRFDDQLALALAPAERARRFAAYRGFLKELATVPATALPAGERLTRELLENS